Protein AF-A0A850MPK6-F1 (afdb_monomer_lite)

Radius of gyration: 18.09 Å; chains: 1; bounding box: 50×45×47 Å

Foldseek 3Di:
DVVVVVVVVLLCCLQFDWAFAWKWWWAPDPDPQKIWIWIWGQDPVRDIDTDIDIWHEFKKKWKKKKWAFPSVCSSVVDHIDMDTFKIWHDYPDPVCVVVDDIDIGTPDPDNVPPVLVCCQVCVVPDPRTPDIDMAMDMDGHDHGDMWIWIQGNVGIDID

Structure (mmCIF, N/CA/C/O backbone):
data_AF-A0A850MPK6-F1
#
_entry.id   AF-A0A850MPK6-F1
#
loop_
_atom_site.group_PDB
_atom_site.id
_atom_site.type_symbol
_atom_site.label_atom_id
_atom_site.label_alt_id
_atom_site.label_comp_id
_atom_site.label_asym_id
_atom_site.label_entity_id
_atom_site.label_seq_id
_atom_site.pdbx_PDB_ins_code
_atom_site.Cartn_x
_atom_site.Cartn_y
_atom_site.Cartn_z
_atom_site.occupancy
_atom_site.B_iso_or_equiv
_atom_site.auth_seq_id
_atom_site.auth_comp_id
_atom_site.auth_asym_id
_atom_site.auth_atom_id
_atom_site.pdbx_PDB_model_num
ATOM 1 N N . MET A 1 1 ? 26.652 -30.862 -10.730 1.00 57.34 1 MET A N 1
ATOM 2 C CA . MET A 1 1 ? 25.968 -30.544 -9.455 1.00 57.34 1 MET A CA 1
ATOM 3 C C . MET A 1 1 ? 25.975 -29.044 -9.136 1.00 57.34 1 MET A C 1
ATOM 5 O O . MET A 1 1 ? 24.919 -28.437 -9.210 1.00 57.34 1 MET A O 1
ATOM 9 N N . ALA A 1 2 ? 27.128 -28.422 -8.839 1.00 59.69 2 ALA A N 1
ATOM 10 C CA . ALA A 1 2 ? 27.196 -27.057 -8.282 1.00 59.69 2 ALA A CA 1
ATOM 11 C C . ALA A 1 2 ? 26.503 -25.950 -9.111 1.00 59.69 2 ALA A C 1
ATOM 13 O O . ALA A 1 2 ? 25.831 -25.098 -8.535 1.00 59.69 2 ALA A O 1
ATOM 14 N N . LEU A 1 3 ? 26.593 -25.993 -10.449 1.00 61.38 3 LEU A N 1
ATOM 15 C CA . LEU A 1 3 ? 25.923 -25.024 -11.336 1.00 61.38 3 LEU A CA 1
ATOM 16 C C . LEU A 1 3 ? 24.394 -24.995 -11.164 1.00 61.38 3 LEU A C 1
ATOM 18 O O . LEU A 1 3 ? 23.801 -23.920 -11.189 1.00 61.38 3 LEU A O 1
ATOM 22 N N . PHE A 1 4 ? 23.762 -26.150 -10.924 1.00 61.66 4 PHE A N 1
ATOM 23 C CA . PHE A 1 4 ? 22.327 -26.203 -10.634 1.00 61.66 4 PHE A CA 1
ATOM 24 C C . PHE A 1 4 ? 22.012 -25.554 -9.284 1.00 61.66 4 PHE A C 1
ATOM 26 O O . PHE A 1 4 ? 21.080 -24.765 -9.210 1.00 61.66 4 PHE A O 1
ATOM 33 N N . MET A 1 5 ? 22.811 -25.814 -8.243 1.00 66.25 5 MET A N 1
ATOM 34 C CA . MET A 1 5 ? 22.599 -25.228 -6.911 1.00 66.25 5 MET A CA 1
ATOM 35 C C . MET A 1 5 ? 22.637 -23.689 -6.949 1.00 66.25 5 MET A C 1
ATOM 37 O O . MET A 1 5 ? 21.756 -23.034 -6.398 1.00 66.25 5 MET A O 1
ATOM 41 N N . GLY A 1 6 ? 23.615 -23.110 -7.658 1.00 69.56 6 GLY A N 1
ATOM 42 C CA . GLY A 1 6 ? 23.720 -21.657 -7.834 1.00 69.56 6 GLY A CA 1
ATOM 43 C C . GLY A 1 6 ? 22.557 -21.058 -8.635 1.00 69.56 6 GLY A C 1
ATOM 44 O O . GLY A 1 6 ? 22.045 -19.998 -8.277 1.00 69.56 6 GLY A O 1
ATOM 45 N N . PHE A 1 7 ? 22.090 -21.756 -9.677 1.00 71.31 7 PHE A N 1
ATOM 46 C CA . PHE A 1 7 ? 20.902 -21.351 -10.434 1.00 71.31 7 PHE A CA 1
ATOM 47 C C . PHE A 1 7 ? 19.627 -21.407 -9.579 1.00 71.31 7 PHE A C 1
ATOM 49 O O . PHE A 1 7 ? 18.866 -20.443 -9.569 1.00 71.31 7 PHE A O 1
ATOM 56 N N . PHE A 1 8 ? 19.425 -22.483 -8.809 1.00 72.00 8 PHE A N 1
ATOM 57 C CA . PHE A 1 8 ? 18.291 -22.626 -7.890 1.00 72.00 8 PHE A CA 1
ATOM 58 C C . PHE A 1 8 ? 18.266 -21.523 -6.829 1.00 72.00 8 PHE A C 1
ATOM 60 O O . PHE A 1 8 ? 17.217 -20.924 -6.613 1.00 72.00 8 PHE A O 1
ATOM 67 N N . PHE A 1 9 ? 19.406 -21.205 -6.209 1.00 71.75 9 PHE A N 1
ATOM 68 C CA . PHE A 1 9 ? 19.478 -20.142 -5.203 1.00 71.75 9 PHE A CA 1
ATOM 69 C C . PHE A 1 9 ? 19.169 -18.760 -5.800 1.00 71.75 9 PHE A C 1
ATOM 71 O O . PHE A 1 9 ? 18.391 -17.997 -5.230 1.00 71.75 9 PHE A O 1
ATOM 78 N N . ARG A 1 10 ? 19.703 -18.460 -6.995 1.00 67.12 10 ARG A N 1
ATOM 79 C CA . ARG A 1 10 ? 19.427 -17.202 -7.706 1.00 67.12 10 ARG A CA 1
ATOM 80 C C . ARG A 1 10 ? 17.972 -17.100 -8.177 1.00 67.12 10 ARG A C 1
ATOM 82 O O . ARG A 1 10 ? 17.393 -16.022 -8.100 1.00 67.12 10 ARG A O 1
ATOM 89 N N . ALA A 1 11 ? 17.370 -18.202 -8.627 1.00 66.19 11 ALA A N 1
ATOM 90 C CA . ALA A 1 11 ? 15.950 -18.258 -8.970 1.00 66.19 11 ALA A CA 1
ATOM 91 C C . ALA A 1 11 ? 15.064 -18.056 -7.732 1.00 66.19 11 ALA A C 1
ATOM 93 O O . ALA A 1 11 ? 14.140 -17.250 -7.772 1.00 66.19 11 ALA A O 1
ATOM 94 N N . TYR A 1 12 ? 15.378 -18.728 -6.620 1.00 70.06 12 TYR A N 1
ATOM 95 C CA . TYR A 1 12 ? 14.664 -18.566 -5.354 1.00 70.06 12 TYR A CA 1
ATOM 96 C C . TYR A 1 12 ? 14.690 -17.105 -4.883 1.00 70.06 12 TYR A C 1
ATOM 98 O O . TYR A 1 12 ? 13.636 -16.519 -4.657 1.00 70.06 12 TYR A O 1
ATOM 106 N N . GLN A 1 13 ? 15.867 -16.469 -4.852 1.00 67.56 13 GLN A N 1
ATOM 107 C CA . GLN A 1 13 ? 15.970 -15.043 -4.524 1.00 67.56 13 GLN A CA 1
ATOM 108 C C . GLN A 1 13 ? 15.170 -14.152 -5.487 1.00 67.56 13 GLN A C 1
ATOM 110 O O . GLN A 1 13 ? 14.468 -13.258 -5.028 1.00 67.56 13 GLN A O 1
ATOM 115 N N . ALA A 1 14 ? 15.217 -14.403 -6.799 1.00 66.88 14 ALA A N 1
ATOM 116 C CA . ALA A 1 14 ? 14.500 -13.594 -7.790 1.00 66.88 14 ALA A CA 1
ATOM 117 C C . ALA A 1 14 ? 12.963 -13.662 -7.664 1.00 66.88 14 ALA A C 1
ATOM 119 O O . ALA A 1 14 ? 12.283 -12.721 -8.072 1.00 66.88 14 ALA A O 1
ATOM 120 N N . PHE A 1 15 ? 12.408 -14.748 -7.110 1.00 67.25 15 PHE A N 1
ATOM 121 C CA . PHE A 1 15 ? 10.961 -14.909 -6.906 1.00 67.25 15 PHE A CA 1
ATOM 122 C C . PHE A 1 15 ? 10.481 -14.579 -5.486 1.00 67.25 15 PHE A C 1
ATOM 124 O O . PHE A 1 15 ? 9.334 -14.158 -5.330 1.00 67.25 15 PHE A O 1
ATOM 131 N N . THR A 1 16 ? 11.347 -14.728 -4.480 1.00 73.00 16 THR A N 1
ATOM 132 C CA . THR A 1 16 ? 11.062 -14.473 -3.054 1.00 73.00 16 THR A CA 1
ATOM 133 C C . THR A 1 16 ? 11.587 -13.108 -2.579 1.00 73.00 16 THR A C 1
ATOM 135 O O . THR A 1 16 ? 11.634 -12.843 -1.383 1.00 73.00 16 THR A O 1
ATOM 138 N N . TYR A 1 17 ? 11.997 -12.223 -3.495 1.00 78.75 17 TYR A N 1
ATOM 139 C CA . TYR A 1 17 ? 12.403 -10.864 -3.143 1.00 78.75 17 TYR A CA 1
ATOM 140 C C . TYR A 1 17 ? 11.204 -10.051 -2.623 1.00 78.75 17 TYR A C 1
ATOM 142 O O . TYR A 1 17 ? 10.215 -9.862 -3.335 1.00 78.75 17 TYR A O 1
ATOM 150 N N . GLU A 1 18 ? 11.321 -9.583 -1.381 1.00 86.50 18 GLU A N 1
ATOM 151 C CA . GLU A 1 18 ? 10.404 -8.661 -0.709 1.00 86.50 18 GLU A CA 1
ATOM 152 C C . GLU A 1 18 ? 11.172 -7.356 -0.444 1.00 86.50 18 GLU A C 1
ATOM 154 O O . GLU A 1 18 ? 12.111 -7.332 0.351 1.00 86.50 18 GLU A O 1
ATOM 159 N N . GLU A 1 19 ? 10.805 -6.276 -1.137 1.00 87.44 19 GLU A N 1
ATOM 160 C CA . GLU A 1 19 ? 11.404 -4.948 -0.956 1.00 87.44 19 GLU A CA 1
ATOM 161 C C . GLU A 1 19 ? 10.596 -4.176 0.101 1.00 87.44 19 GLU A C 1
ATOM 163 O O . GLU A 1 19 ? 9.376 -4.075 -0.045 1.00 87.44 19 GLU A O 1
ATOM 168 N N . PRO A 1 20 ? 11.213 -3.649 1.175 1.00 90.12 20 PRO A N 1
ATOM 169 C CA . PRO A 1 20 ? 10.500 -2.865 2.180 1.00 90.12 20 PRO A CA 1
ATOM 170 C C . PRO A 1 20 ? 10.046 -1.529 1.574 1.00 90.12 20 PRO A C 1
ATOM 172 O O . PRO A 1 20 ? 10.864 -0.786 1.037 1.00 90.12 20 PRO A O 1
ATOM 175 N N . VAL A 1 21 ? 8.750 -1.207 1.669 1.00 92.81 21 VAL A N 1
ATOM 176 C CA . VAL A 1 21 ? 8.169 0.014 1.066 1.00 92.81 21 VAL A CA 1
ATOM 177 C C . VAL A 1 21 ? 7.687 1.031 2.096 1.00 92.81 21 VAL A C 1
ATOM 179 O O . VAL A 1 21 ? 7.797 2.237 1.872 1.00 92.81 21 VAL A O 1
ATOM 182 N N . ALA A 1 22 ? 7.172 0.561 3.234 1.00 94.75 22 ALA A N 1
ATOM 183 C CA . ALA A 1 22 ? 6.715 1.425 4.313 1.00 94.75 22 ALA A CA 1
ATOM 184 C C . ALA A 1 22 ? 6.610 0.688 5.656 1.00 94.75 22 ALA A C 1
ATOM 186 O O . ALA A 1 22 ? 6.529 -0.538 5.709 1.00 94.75 22 ALA A O 1
ATOM 187 N N . GLU A 1 23 ? 6.530 1.456 6.736 1.00 95.25 23 GLU A N 1
ATOM 188 C CA . GLU A 1 23 ? 6.182 1.002 8.080 1.00 95.25 23 GLU A CA 1
ATOM 189 C C . GLU A 1 23 ? 4.862 1.646 8.515 1.00 95.25 23 GLU A C 1
ATOM 191 O O . GLU A 1 23 ? 4.639 2.839 8.289 1.00 95.25 23 GLU A O 1
ATOM 196 N N . ILE A 1 24 ? 4.003 0.874 9.178 1.00 95.38 24 ILE A N 1
ATOM 197 C CA . ILE A 1 24 ? 2.807 1.364 9.872 1.00 95.38 24 ILE A CA 1
ATOM 198 C C . ILE A 1 24 ? 3.024 1.167 11.371 1.00 95.38 24 ILE A C 1
ATOM 200 O O . ILE A 1 24 ? 3.228 0.044 11.832 1.00 95.38 24 ILE A O 1
ATOM 204 N N . ILE A 1 25 ? 2.916 2.245 12.143 1.00 95.00 25 ILE A N 1
ATOM 205 C CA . ILE A 1 25 ? 2.898 2.203 13.608 1.00 95.00 25 ILE A CA 1
ATOM 206 C C . ILE A 1 25 ? 1.521 2.678 14.070 1.00 95.00 25 ILE A C 1
ATOM 208 O O . ILE A 1 25 ? 1.124 3.808 13.776 1.00 95.00 25 ILE A O 1
ATOM 212 N N . THR A 1 26 ? 0.787 1.822 14.784 1.00 94.50 26 THR A N 1
ATOM 213 C CA . THR A 1 26 ? -0.573 2.111 15.255 1.00 94.50 26 THR A CA 1
ATOM 214 C C . THR A 1 26 ? -0.595 2.446 16.742 1.00 94.50 26 THR A C 1
ATOM 216 O O . THR A 1 26 ? -0.066 1.716 17.583 1.00 94.50 26 THR A O 1
ATOM 219 N N . GLN A 1 27 ? -1.247 3.553 17.077 1.00 91.50 27 GLN A N 1
ATOM 220 C CA . GLN A 1 27 ? -1.473 4.042 18.434 1.00 91.50 27 GLN A CA 1
ATOM 221 C C . GLN A 1 27 ? -2.978 4.287 18.616 1.00 91.50 27 GLN A C 1
ATOM 223 O O . GLN A 1 27 ? -3.680 4.609 17.656 1.00 91.50 27 GLN A O 1
ATOM 228 N N . ASP A 1 28 ? -3.507 4.106 19.822 1.00 86.69 28 ASP A N 1
ATOM 229 C CA . ASP A 1 28 ? -4.920 4.409 20.082 1.00 86.69 28 ASP A CA 1
ATOM 230 C C . ASP A 1 28 ? -5.101 5.931 20.175 1.00 86.69 28 ASP A C 1
ATOM 232 O O . ASP A 1 28 ? -4.238 6.620 20.718 1.00 86.69 28 ASP A O 1
ATOM 236 N N . SER A 1 29 ? -6.210 6.448 19.645 1.00 86.81 29 SER A N 1
ATOM 237 C CA . SER A 1 29 ? -6.591 7.858 19.791 1.00 86.81 29 SER A CA 1
ATOM 238 C C . SER A 1 29 ? -7.450 8.069 21.042 1.00 86.81 29 SER A C 1
ATOM 240 O O . SER A 1 29 ? -8.003 7.121 21.600 1.00 86.81 29 SER A O 1
ATOM 242 N N . GLU A 1 30 ? -7.597 9.324 21.467 1.00 82.06 30 GLU A N 1
ATOM 243 C CA . GLU A 1 30 ? -8.599 9.719 22.469 1.00 82.06 30 GLU A CA 1
ATOM 244 C C . GLU A 1 30 ? -10.026 9.684 21.884 1.00 82.06 30 GLU A C 1
ATOM 246 O O . GLU A 1 30 ? -11.004 9.543 22.620 1.00 82.06 30 GLU A O 1
ATOM 251 N N . GLU A 1 31 ? -10.157 9.769 20.554 1.00 83.88 31 GLU A N 1
ATOM 252 C CA . GLU A 1 31 ? -11.441 9.668 19.856 1.00 83.88 31 GLU A CA 1
ATOM 253 C C . GLU A 1 31 ? -11.959 8.211 19.788 1.00 83.88 31 GLU A C 1
ATOM 255 O O . GLU A 1 31 ? -11.210 7.298 19.425 1.00 83.88 31 GLU A O 1
ATOM 260 N N . PRO A 1 32 ? -13.259 7.959 20.052 1.00 79.50 32 PRO A N 1
ATOM 261 C CA . PRO A 1 32 ? -13.854 6.631 19.901 1.00 79.50 32 PRO A CA 1
ATOM 262 C C . PRO A 1 32 ? -13.698 6.058 18.484 1.00 79.50 32 PRO A C 1
ATOM 264 O O . PRO A 1 32 ? -13.816 6.777 17.491 1.00 79.50 32 PRO A O 1
ATOM 267 N N . ASN A 1 33 ? -13.489 4.739 18.384 1.00 80.81 33 ASN A N 1
ATOM 268 C CA . ASN A 1 33 ? -13.345 3.988 17.122 1.00 80.81 33 ASN A CA 1
ATOM 269 C C . ASN A 1 33 ? -12.277 4.546 16.158 1.00 80.81 33 ASN A C 1
ATOM 271 O O . ASN A 1 33 ? -12.390 4.392 14.937 1.00 80.81 33 ASN A O 1
ATOM 275 N N . THR A 1 34 ? -11.252 5.196 16.713 1.00 89.19 34 THR A N 1
ATOM 276 C CA . THR A 1 34 ? -10.238 5.937 15.965 1.00 89.19 34 THR A CA 1
ATOM 277 C C . THR A 1 34 ? -8.832 5.518 16.393 1.00 89.19 34 THR A C 1
ATOM 279 O O . THR A 1 34 ? -8.530 5.374 17.577 1.00 89.19 34 THR A O 1
ATOM 282 N N . CYS A 1 35 ? -7.948 5.335 15.416 1.00 90.94 35 CYS A N 1
ATOM 283 C CA . CYS A 1 35 ? -6.558 4.942 15.602 1.00 90.94 35 CYS A CA 1
ATOM 284 C C . CYS A 1 35 ? -5.633 5.987 14.969 1.00 90.94 35 CYS A C 1
ATOM 286 O O . CYS A 1 35 ? -5.823 6.380 13.817 1.00 90.94 35 CYS A O 1
ATOM 288 N N . LEU A 1 36 ? -4.621 6.431 15.713 1.00 93.94 36 LEU A N 1
ATOM 289 C CA . LEU A 1 36 ? -3.547 7.250 15.169 1.00 93.94 36 LEU A CA 1
ATOM 290 C C . LEU A 1 36 ? -2.538 6.332 14.473 1.00 93.94 36 LEU A C 1
ATOM 292 O O . LEU A 1 36 ? -1.904 5.482 15.100 1.00 93.94 36 LEU A O 1
ATOM 296 N N . VAL A 1 37 ? -2.382 6.514 13.168 1.00 95.38 37 VAL A N 1
ATOM 297 C CA . VAL A 1 37 ? -1.467 5.745 12.330 1.00 95.38 37 VAL A CA 1
ATOM 298 C C . VAL A 1 37 ? -0.317 6.635 11.890 1.00 95.38 37 VAL A C 1
ATOM 300 O O . VAL A 1 37 ? -0.512 7.611 11.168 1.00 95.38 37 VAL A O 1
ATOM 303 N N . THR A 1 38 ? 0.896 6.282 12.304 1.00 95.75 38 THR A N 1
ATOM 304 C CA . THR A 1 38 ? 2.122 6.863 11.748 1.00 95.75 38 THR A CA 1
ATOM 305 C C . THR A 1 38 ? 2.570 5.987 10.584 1.00 95.75 38 THR A C 1
ATOM 307 O O . THR A 1 38 ? 2.850 4.805 10.779 1.00 95.75 38 THR A O 1
ATOM 310 N N . LEU A 1 39 ? 2.611 6.559 9.382 1.00 96.25 39 LEU A N 1
ATOM 311 C CA . LEU A 1 39 ? 3.100 5.911 8.169 1.00 96.25 39 LEU A CA 1
ATOM 312 C C . LEU A 1 39 ? 4.490 6.465 7.843 1.00 96.25 39 LEU A C 1
ATOM 314 O O . LEU A 1 39 ? 4.623 7.655 7.548 1.00 96.25 39 LEU A O 1
ATOM 318 N N . VAL A 1 40 ? 5.499 5.596 7.843 1.00 95.44 40 VAL A N 1
ATOM 319 C CA . VAL A 1 40 ? 6.859 5.911 7.383 1.00 95.44 40 VAL A CA 1
ATOM 320 C C . VAL A 1 40 ? 7.044 5.294 6.003 1.00 95.44 40 VAL A C 1
ATOM 322 O O . VAL A 1 40 ? 7.011 4.080 5.869 1.00 95.44 40 VAL A O 1
ATOM 325 N N . GLN A 1 41 ? 7.217 6.108 4.966 1.00 92.62 41 GLN A N 1
ATOM 326 C CA . GLN A 1 41 ? 7.470 5.642 3.598 1.00 92.62 41 GLN A CA 1
ATOM 327 C C . GLN A 1 41 ? 8.964 5.715 3.288 1.00 92.62 41 GLN A C 1
ATOM 329 O O . GLN A 1 41 ? 9.581 6.764 3.503 1.00 92.62 41 GLN A O 1
ATOM 334 N N . TYR A 1 42 ? 9.526 4.638 2.739 1.00 90.19 42 TYR A N 1
ATOM 335 C CA . TYR A 1 42 ? 10.892 4.640 2.220 1.00 90.19 42 TYR A CA 1
ATOM 336 C C . TYR A 1 42 ? 10.898 5.190 0.788 1.00 90.19 42 TYR A C 1
ATOM 338 O O . TYR A 1 42 ? 10.114 4.762 -0.058 1.00 90.19 42 TYR A O 1
ATOM 346 N N . LEU A 1 43 ? 11.770 6.160 0.511 1.00 82.62 43 LEU A N 1
ATOM 347 C CA . LEU A 1 43 ? 11.917 6.781 -0.806 1.00 82.62 43 LEU A CA 1
ATOM 348 C C . LEU A 1 43 ? 13.239 6.342 -1.468 1.00 82.62 43 LEU A C 1
ATOM 350 O O . LEU A 1 43 ? 14.194 6.022 -0.757 1.00 82.62 43 LEU A O 1
ATOM 354 N N . PRO A 1 44 ? 13.340 6.369 -2.815 1.00 74.44 44 PRO A N 1
ATOM 355 C CA . PRO A 1 44 ? 14.508 5.851 -3.539 1.00 74.44 44 PRO A CA 1
ATOM 356 C C . PRO A 1 44 ? 15.863 6.453 -3.136 1.00 74.44 44 PRO A C 1
ATOM 358 O O . PRO A 1 44 ? 16.866 5.747 -3.152 1.00 74.44 44 PRO A O 1
ATOM 361 N N . ASP A 1 45 ? 15.898 7.724 -2.728 1.00 74.88 45 ASP A N 1
ATOM 362 C CA . ASP A 1 45 ? 17.131 8.445 -2.365 1.00 74.88 45 ASP A CA 1
ATOM 363 C C . ASP A 1 45 ? 17.564 8.207 -0.900 1.00 74.88 45 ASP A C 1
ATOM 365 O O . ASP A 1 45 ? 18.153 9.082 -0.266 1.00 74.88 45 ASP A O 1
ATOM 369 N N . ALA A 1 46 ? 17.193 7.058 -0.318 1.00 73.75 46 ALA A N 1
ATOM 370 C CA . ALA A 1 46 ? 17.294 6.730 1.114 1.00 73.75 46 ALA A CA 1
ATOM 371 C C . ALA A 1 46 ? 16.583 7.718 2.070 1.00 73.75 46 ALA A C 1
ATOM 373 O O . ALA A 1 46 ? 16.688 7.602 3.292 1.00 73.75 46 ALA A O 1
ATOM 374 N N . ALA A 1 47 ? 15.826 8.675 1.528 1.00 79.81 47 ALA A N 1
ATOM 375 C CA . ALA A 1 47 ? 14.978 9.568 2.297 1.00 79.81 47 ALA A CA 1
ATOM 376 C C . ALA A 1 47 ? 13.775 8.809 2.880 1.00 79.81 47 ALA A C 1
ATOM 378 O O . ALA A 1 47 ? 13.260 7.861 2.285 1.00 79.81 47 ALA A O 1
ATOM 379 N N . GLN A 1 48 ? 13.293 9.263 4.033 1.00 87.12 48 GLN A N 1
ATOM 380 C CA . GLN A 1 48 ? 12.089 8.737 4.670 1.00 87.12 48 GLN A CA 1
ATOM 381 C C . GLN A 1 48 ? 11.064 9.859 4.822 1.00 87.12 48 GLN A C 1
ATOM 383 O O . GLN A 1 48 ? 11.408 10.970 5.225 1.00 87.12 48 GLN A O 1
ATOM 388 N N . SER A 1 49 ? 9.801 9.573 4.510 1.00 89.44 49 SER A N 1
ATOM 389 C CA . SER A 1 49 ? 8.683 10.482 4.770 1.00 89.44 49 SER A CA 1
ATOM 390 C C . SER A 1 49 ? 7.796 9.873 5.847 1.00 89.44 49 SER A C 1
ATOM 392 O O . SER A 1 49 ? 7.128 8.873 5.597 1.00 89.44 49 SER A O 1
ATOM 394 N N . SER A 1 50 ? 7.812 10.467 7.041 1.00 93.56 50 SER A N 1
ATOM 395 C CA . SER A 1 50 ? 6.954 10.077 8.162 1.00 93.56 50 SER A CA 1
ATOM 396 C C . SER A 1 50 ? 5.797 11.062 8.293 1.00 93.56 50 SER A C 1
ATOM 398 O O . SER A 1 50 ? 6.027 12.252 8.503 1.00 93.56 50 SER A O 1
ATOM 400 N N . ASN A 1 51 ? 4.569 10.565 8.155 1.00 94.50 51 ASN A N 1
ATOM 401 C CA . ASN A 1 51 ? 3.337 11.341 8.282 1.00 94.50 51 ASN A CA 1
ATOM 402 C C . ASN A 1 51 ? 2.381 10.640 9.256 1.00 94.50 51 ASN A C 1
ATOM 404 O O . ASN A 1 51 ? 2.300 9.410 9.279 1.00 94.50 51 ASN A O 1
ATOM 408 N N . GLN A 1 52 ? 1.631 11.418 10.038 1.00 94.50 52 GLN A N 1
ATOM 409 C CA . GLN A 1 52 ? 0.630 10.900 10.972 1.00 94.50 52 GLN A CA 1
ATOM 410 C C . GLN A 1 52 ? -0.788 11.145 10.454 1.00 94.50 52 GLN A C 1
ATOM 412 O O . GLN A 1 52 ? -1.094 12.216 9.931 1.00 94.50 52 GLN A O 1
ATOM 417 N N . PHE A 1 53 ? -1.646 10.143 10.616 1.00 94.25 53 PHE A N 1
ATOM 418 C CA . PHE A 1 53 ? -2.992 10.086 10.059 1.00 94.25 53 PHE A CA 1
ATOM 419 C C . PHE A 1 53 ? -3.978 9.564 11.105 1.00 94.25 53 PHE A C 1
ATOM 421 O O . PHE A 1 53 ? -3.699 8.581 11.788 1.00 94.25 53 PHE A O 1
ATOM 428 N N . LEU A 1 54 ? -5.143 10.200 11.223 1.00 94.06 54 LEU A N 1
ATOM 429 C CA . LEU A 1 54 ? -6.170 9.836 12.197 1.00 94.06 54 LEU A CA 1
ATOM 430 C C . LEU A 1 54 ? -7.249 8.995 11.504 1.00 94.06 54 LEU A C 1
ATOM 432 O O . LEU A 1 54 ? -8.061 9.498 10.731 1.00 94.06 54 LEU A O 1
ATOM 436 N N . ILE A 1 55 ? -7.219 7.683 11.719 1.00 93.44 55 ILE A N 1
ATOM 437 C CA . ILE A 1 55 ? -7.998 6.715 10.945 1.00 93.44 55 ILE A CA 1
ATOM 438 C C . ILE A 1 55 ? -9.194 6.211 11.755 1.00 93.44 55 ILE A C 1
ATOM 440 O O . ILE A 1 55 ? -9.020 5.608 12.811 1.00 93.44 55 ILE A O 1
ATOM 444 N N . LYS A 1 56 ? -10.406 6.407 11.227 1.00 92.56 56 LYS A N 1
ATOM 445 C CA . LYS A 1 56 ? -11.653 5.850 11.767 1.00 92.56 56 LYS A CA 1
ATOM 446 C C . LYS A 1 56 ? -11.881 4.442 11.205 1.00 92.56 56 LYS A C 1
ATOM 448 O O . LYS A 1 56 ? -11.865 4.267 9.986 1.00 92.56 56 LYS A O 1
ATOM 453 N N . GLY A 1 57 ? -12.085 3.452 12.075 1.00 91.12 57 GLY A N 1
ATOM 454 C CA . GLY A 1 57 ? -12.350 2.057 11.690 1.00 91.12 57 GLY A CA 1
ATOM 455 C C . GLY A 1 57 ? -11.495 1.000 12.395 1.00 91.12 57 GLY A C 1
ATOM 456 O O . GLY A 1 57 ? -10.503 1.301 13.057 1.00 91.12 57 GLY A O 1
ATOM 457 N N . ASP A 1 58 ? -11.896 -0.262 12.231 1.00 91.44 58 ASP A N 1
ATOM 458 C CA . ASP A 1 58 ? -11.285 -1.429 12.892 1.00 91.44 58 ASP A CA 1
ATOM 459 C C . ASP A 1 58 ? -9.905 -1.789 12.315 1.00 91.44 58 ASP A C 1
ATOM 461 O O . ASP A 1 58 ? -9.066 -2.413 12.973 1.00 91.44 58 ASP A O 1
ATOM 465 N N . GLN A 1 59 ? -9.686 -1.444 11.046 1.00 93.88 59 GLN A N 1
ATOM 466 C CA . GLN A 1 59 ? -8.495 -1.784 10.280 1.00 93.88 59 GLN A CA 1
ATOM 467 C C . GLN A 1 59 ? -7.955 -0.556 9.551 1.00 93.88 59 GLN A C 1
ATOM 469 O O . GLN A 1 59 ? -8.712 0.258 9.019 1.00 93.88 59 GLN A O 1
ATOM 474 N N . TRP A 1 60 ? -6.632 -0.463 9.461 1.00 94.75 60 TRP A N 1
ATOM 475 C CA . TRP A 1 60 ? -5.982 0.391 8.475 1.00 94.75 60 TRP A CA 1
ATOM 476 C C . TRP A 1 60 ? -5.839 -0.382 7.162 1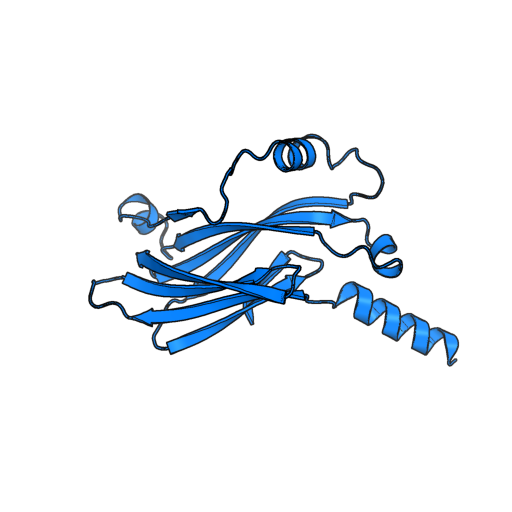.00 94.75 60 TRP A C 1
ATOM 478 O O . TRP A 1 60 ? -5.667 -1.603 7.162 1.00 94.75 60 TRP A O 1
ATOM 488 N N . MET A 1 61 ? -5.910 0.331 6.043 1.00 96.06 61 MET A N 1
ATOM 489 C CA . MET A 1 61 ? -5.762 -0.207 4.695 1.00 96.06 61 MET A CA 1
ATOM 490 C C . MET A 1 61 ? -4.859 0.722 3.886 1.00 96.06 61 MET A C 1
ATOM 492 O O . MET A 1 61 ? -5.210 1.873 3.633 1.00 96.06 61 MET A O 1
ATOM 496 N N . LEU A 1 62 ? -3.686 0.229 3.500 1.00 96.25 62 LEU A N 1
ATOM 497 C CA . LEU A 1 62 ? -2.763 0.910 2.604 1.00 96.25 62 LEU A CA 1
ATOM 498 C C . LEU A 1 62 ? -2.939 0.351 1.193 1.00 96.25 62 LEU A C 1
ATOM 500 O O . LEU A 1 62 ? -2.827 -0.855 0.974 1.00 96.25 62 LEU A O 1
ATOM 504 N N . GLU A 1 63 ? -3.201 1.232 0.237 1.00 95.56 63 GLU A N 1
ATOM 505 C CA . GLU A 1 63 ? -3.441 0.884 -1.159 1.00 95.56 63 GLU A CA 1
ATOM 506 C C . GLU A 1 63 ? -2.330 1.417 -2.067 1.00 95.56 63 GLU A C 1
ATOM 508 O O . GLU A 1 63 ? -1.683 2.428 -1.772 1.00 95.56 63 GLU A O 1
ATOM 513 N N . GLY A 1 64 ? -2.134 0.756 -3.205 1.00 94.31 64 GLY A N 1
ATOM 514 C CA . GLY A 1 64 ? -1.199 1.201 -4.225 1.00 94.31 64 GLY A CA 1
ATOM 515 C C . GLY A 1 64 ? -1.376 0.520 -5.579 1.00 94.31 64 GLY A C 1
ATOM 516 O O . GLY A 1 64 ? -2.023 -0.519 -5.708 1.00 94.31 64 GLY A O 1
ATOM 517 N N . ASP A 1 65 ? -0.758 1.116 -6.592 1.00 93.81 65 ASP A N 1
ATOM 518 C CA . ASP A 1 65 ? -0.662 0.567 -7.939 1.00 93.81 65 ASP A CA 1
ATOM 519 C C . ASP A 1 65 ? 0.580 -0.321 -8.067 1.00 93.81 65 ASP A C 1
ATOM 521 O O . ASP A 1 65 ? 1.649 0.006 -7.539 1.00 93.81 65 ASP A O 1
ATOM 525 N N . ILE A 1 66 ? 0.458 -1.421 -8.811 1.00 93.12 66 ILE A N 1
ATOM 526 C CA . ILE A 1 66 ? 1.548 -2.358 -9.083 1.00 93.12 66 ILE A CA 1
ATOM 527 C C . ILE A 1 66 ? 1.672 -2.613 -10.589 1.00 93.12 66 ILE A C 1
ATOM 529 O O . ILE A 1 66 ? 0.720 -3.003 -11.266 1.00 93.12 66 ILE A O 1
ATOM 533 N N . LEU A 1 67 ? 2.889 -2.433 -11.103 1.00 92.06 67 LEU A N 1
ATOM 534 C CA . LEU A 1 67 ? 3.339 -2.820 -12.437 1.00 92.06 67 LEU A CA 1
ATOM 535 C C . LEU A 1 67 ? 4.288 -4.016 -12.293 1.00 92.06 67 LEU A C 1
ATOM 537 O O . LEU A 1 67 ? 5.405 -3.893 -11.783 1.00 92.06 67 LEU A O 1
ATOM 541 N N . LYS A 1 68 ? 3.840 -5.178 -12.770 1.00 90.62 68 LYS A N 1
ATOM 542 C CA . LYS A 1 68 ? 4.606 -6.423 -12.762 1.00 90.62 68 LYS A CA 1
ATOM 543 C C . LYS A 1 68 ? 5.178 -6.706 -14.151 1.00 90.62 68 LYS A C 1
ATOM 545 O O . LYS A 1 68 ? 4.433 -6.852 -15.121 1.00 90.62 68 LYS A O 1
ATOM 550 N N . TRP A 1 69 ? 6.498 -6.834 -14.221 1.00 89.62 69 TRP A N 1
ATOM 551 C CA . TRP A 1 69 ? 7.217 -7.316 -15.401 1.00 89.62 69 TRP A CA 1
ATOM 552 C C . TRP A 1 69 ? 7.066 -8.833 -15.569 1.00 89.62 69 TRP A C 1
ATOM 554 O O . TRP A 1 69 ? 6.704 -9.543 -14.627 1.00 89.62 69 TRP A O 1
ATOM 564 N N . ASP A 1 70 ? 7.359 -9.344 -16.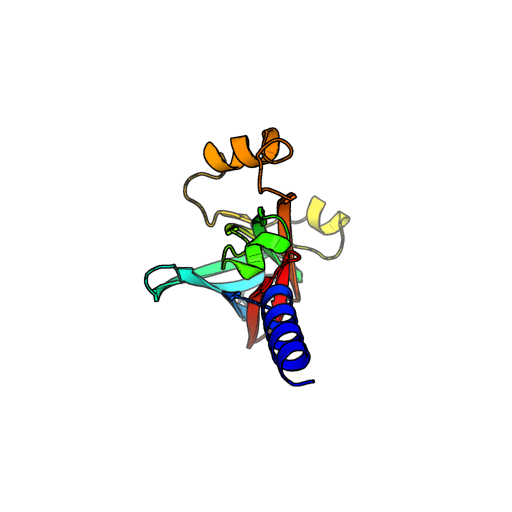761 1.00 86.94 70 ASP A N 1
ATOM 565 C CA . ASP A 1 70 ? 7.456 -10.784 -16.994 1.00 86.94 70 ASP A CA 1
ATOM 566 C C . ASP A 1 70 ? 8.464 -11.445 -16.047 1.00 86.94 70 ASP A C 1
ATOM 568 O O . ASP A 1 70 ? 9.574 -10.959 -15.836 1.00 86.94 70 ASP A O 1
ATOM 572 N N . ASN A 1 71 ? 8.102 -12.621 -15.533 1.00 81.81 71 ASN A N 1
ATOM 573 C CA . ASN A 1 71 ? 8.878 -13.366 -14.535 1.00 81.81 71 ASN A CA 1
ATOM 574 C C . ASN A 1 71 ? 10.355 -13.608 -14.919 1.00 81.81 71 ASN A C 1
ATOM 576 O O . ASN A 1 71 ? 11.197 -13.760 -14.036 1.00 81.81 71 ASN A O 1
ATOM 580 N N . TRP A 1 72 ? 10.683 -13.660 -16.216 1.00 81.44 72 TRP A N 1
ATOM 581 C CA . TRP A 1 72 ? 12.055 -13.858 -16.694 1.00 81.44 72 TRP A CA 1
ATOM 582 C C . TRP A 1 72 ? 12.938 -12.602 -16.554 1.00 81.44 72 TRP A C 1
ATOM 584 O O . TRP A 1 72 ? 14.160 -12.715 -16.488 1.00 81.44 72 TRP A O 1
ATOM 594 N N . LEU A 1 73 ? 12.338 -11.415 -16.442 1.00 84.38 73 LEU A N 1
ATOM 595 C CA . LEU A 1 73 ? 13.037 -10.134 -16.291 1.00 84.38 73 LEU A CA 1
ATOM 596 C C . LEU A 1 73 ? 13.533 -9.902 -14.858 1.00 84.38 73 LEU A C 1
ATOM 598 O O . LEU A 1 73 ? 14.521 -9.193 -14.667 1.00 84.38 73 LEU A O 1
ATOM 602 N N . ASN A 1 74 ? 12.946 -10.585 -13.867 1.00 79.44 74 ASN A N 1
ATOM 603 C CA . ASN A 1 74 ? 13.469 -10.617 -12.496 1.00 79.44 74 ASN A CA 1
ATOM 604 C C . ASN A 1 74 ? 14.933 -11.112 -12.467 1.00 79.44 74 ASN A C 1
ATOM 606 O O . ASN A 1 74 ? 15.746 -10.600 -11.702 1.00 79.44 74 ASN A O 1
ATOM 610 N N . PHE A 1 75 ? 15.315 -12.050 -13.348 1.00 74.62 75 PHE A N 1
ATOM 611 C CA . PHE A 1 75 ? 16.706 -12.523 -13.466 1.00 74.62 75 PHE A CA 1
ATOM 612 C C . PHE A 1 75 ? 17.678 -11.458 -14.005 1.00 74.62 75 PHE A C 1
ATO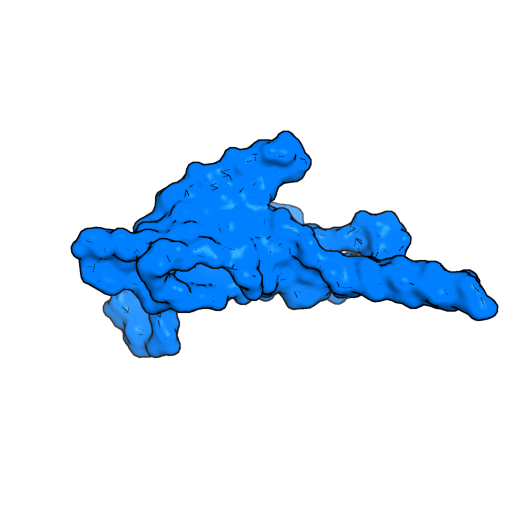M 614 O O . PHE A 1 75 ? 18.887 -11.561 -13.760 1.00 74.62 75 PHE A O 1
ATOM 621 N N . LEU A 1 76 ? 17.155 -10.450 -14.713 1.00 79.69 76 LEU A N 1
ATOM 622 C CA . LEU A 1 76 ? 17.877 -9.275 -15.208 1.00 79.69 76 LEU A CA 1
ATOM 623 C C . LEU A 1 76 ? 17.827 -8.084 -14.226 1.00 79.69 76 LEU A C 1
ATOM 625 O O . LEU A 1 76 ? 18.315 -7.009 -14.563 1.00 79.69 76 LEU A O 1
ATOM 629 N N . GLY A 1 77 ? 17.259 -8.258 -13.025 1.00 75.81 77 GLY A N 1
ATOM 630 C CA . GLY A 1 77 ? 17.158 -7.209 -11.999 1.00 75.81 77 GLY A CA 1
ATOM 631 C C . GLY A 1 77 ? 16.001 -6.220 -12.196 1.00 75.81 77 GLY A C 1
ATOM 632 O O . GLY A 1 77 ? 15.954 -5.185 -11.535 1.00 75.81 77 GLY A O 1
ATOM 633 N N . LEU A 1 78 ? 15.056 -6.508 -13.098 1.00 79.62 78 LEU A N 1
ATOM 634 C CA . LEU A 1 78 ? 13.847 -5.699 -13.274 1.00 79.62 78 LEU A CA 1
ATOM 635 C C . LEU A 1 78 ? 12.762 -6.154 -12.294 1.00 79.62 78 LEU A C 1
ATOM 637 O O . LEU A 1 78 ? 11.924 -6.993 -12.615 1.00 79.62 78 LEU A O 1
ATOM 641 N N . HIS A 1 79 ? 12.793 -5.583 -11.093 1.00 81.31 79 HIS A N 1
ATOM 642 C CA . HIS A 1 79 ? 11.822 -5.848 -10.033 1.00 81.31 79 HIS A CA 1
ATOM 643 C C . HIS A 1 79 ? 10.478 -5.135 -10.264 1.00 81.31 79 HIS A C 1
ATOM 645 O O . HIS A 1 79 ? 10.386 -4.157 -11.019 1.00 81.31 79 HIS A O 1
ATOM 651 N N . THR A 1 80 ? 9.428 -5.636 -9.603 1.00 85.62 80 THR A N 1
ATOM 652 C CA . THR A 1 80 ? 8.084 -5.037 -9.562 1.00 85.62 80 THR A CA 1
ATOM 653 C C . THR A 1 80 ? 8.166 -3.534 -9.288 1.00 85.62 80 THR A C 1
ATOM 655 O O . THR A 1 80 ? 8.789 -3.110 -8.319 1.00 85.62 80 THR A O 1
ATOM 658 N N . ARG A 1 81 ? 7.509 -2.710 -10.109 1.00 89.69 81 ARG A N 1
ATOM 659 C CA . ARG A 1 81 ? 7.363 -1.275 -9.825 1.00 89.69 81 ARG A CA 1
ATOM 660 C C . ARG A 1 81 ? 6.056 -1.050 -9.079 1.00 89.69 81 ARG A C 1
ATOM 662 O O . ARG A 1 81 ? 5.026 -1.592 -9.470 1.00 89.69 81 ARG A O 1
ATOM 669 N N . TYR A 1 82 ? 6.092 -0.230 -8.039 1.00 91.88 82 TYR A N 1
ATOM 670 C CA . TYR A 1 82 ? 4.931 0.070 -7.211 1.00 91.88 82 TYR A CA 1
ATOM 671 C C . TYR A 1 82 ? 4.749 1.575 -7.025 1.00 91.88 82 TYR A C 1
ATOM 673 O O . TYR A 1 82 ? 5.644 2.375 -7.309 1.00 91.88 82 TYR A O 1
ATOM 681 N N . ARG A 1 83 ? 3.573 1.949 -6.528 1.00 91.62 83 ARG A N 1
ATOM 682 C CA . ARG A 1 83 ? 3.259 3.293 -6.058 1.00 91.62 83 ARG A CA 1
ATOM 683 C C . ARG A 1 83 ? 2.193 3.206 -4.979 1.00 91.62 83 ARG A C 1
ATOM 685 O O . ARG A 1 83 ? 1.082 2.789 -5.276 1.00 91.62 83 ARG A O 1
ATOM 692 N N . LEU A 1 84 ? 2.500 3.630 -3.757 1.00 93.44 84 LEU A N 1
ATOM 693 C CA . LEU A 1 84 ? 1.477 3.820 -2.726 1.00 93.44 84 LEU A CA 1
ATOM 694 C C . LEU A 1 84 ? 0.564 4.979 -3.149 1.00 93.44 84 LEU A C 1
ATOM 696 O O . LEU A 1 84 ? 1.064 6.009 -3.601 1.00 93.44 84 LEU A O 1
ATOM 700 N N . THR A 1 85 ? -0.755 4.802 -3.067 1.00 94.12 85 THR A N 1
ATOM 701 C CA . THR A 1 85 ? -1.745 5.776 -3.562 1.00 94.12 85 THR A CA 1
ATOM 702 C C . THR A 1 85 ? -2.536 6.416 -2.436 1.00 94.12 85 THR A C 1
ATOM 704 O O . THR A 1 85 ? -2.644 7.641 -2.401 1.00 94.12 85 THR A O 1
ATOM 707 N N . ARG A 1 86 ? -3.064 5.623 -1.499 1.00 94.88 86 ARG A N 1
ATOM 708 C CA . ARG A 1 86 ? -3.904 6.116 -0.399 1.00 94.88 86 ARG A CA 1
ATOM 709 C C . ARG A 1 86 ? -3.834 5.231 0.841 1.00 94.88 86 ARG A C 1
ATOM 711 O O . ARG A 1 86 ? -3.627 4.025 0.747 1.00 94.88 86 ARG A O 1
ATOM 718 N N . LEU A 1 87 ? -4.050 5.851 1.994 1.00 95.81 87 LEU A N 1
ATOM 719 C CA . LEU A 1 87 ? -4.215 5.210 3.294 1.00 95.81 87 LEU A CA 1
ATOM 720 C C . LEU A 1 87 ? -5.652 5.454 3.772 1.00 95.81 87 LEU A C 1
ATOM 722 O O . LEU A 1 87 ? -6.116 6.594 3.796 1.00 95.81 87 LEU A O 1
ATOM 726 N N . ARG A 1 88 ? -6.371 4.391 4.128 1.00 95.25 88 ARG A N 1
ATOM 727 C CA . ARG A 1 88 ? -7.808 4.420 4.422 1.00 95.25 88 ARG A CA 1
ATOM 728 C C . ARG A 1 88 ? -8.146 3.662 5.704 1.00 95.25 88 ARG A C 1
ATOM 730 O O . ARG A 1 88 ? -7.497 2.675 6.047 1.00 95.25 88 ARG A O 1
ATOM 737 N N . GLY A 1 89 ? -9.187 4.123 6.389 1.00 94.12 89 GLY A N 1
ATOM 738 C CA . GLY A 1 89 ? -9.863 3.381 7.448 1.00 94.12 89 GLY A CA 1
ATOM 739 C C . GLY A 1 89 ? -10.896 2.421 6.885 1.00 94.12 89 GLY A C 1
ATOM 740 O O . GLY A 1 89 ? -11.722 2.805 6.054 1.00 94.12 89 GLY A O 1
ATOM 741 N N . ARG A 1 90 ? -10.828 1.167 7.326 1.00 93.25 90 ARG A N 1
ATOM 742 C CA . ARG A 1 90 ? -11.703 0.081 6.897 1.00 93.25 90 ARG A CA 1
ATOM 743 C C . ARG A 1 90 ? -12.456 -0.488 8.096 1.00 93.25 90 ARG A C 1
ATOM 745 O O . ARG A 1 90 ? -11.858 -0.794 9.127 1.00 93.25 90 ARG A O 1
ATOM 752 N N . TYR A 1 91 ? -13.758 -0.676 7.917 1.00 93.00 91 TYR A N 1
ATOM 753 C CA . TYR A 1 91 ? -14.607 -1.417 8.845 1.00 93.00 91 TYR A CA 1
ATOM 754 C C . TYR A 1 91 ? -14.704 -2.880 8.402 1.00 93.00 91 TYR A C 1
ATOM 756 O O . TYR A 1 91 ? -14.609 -3.192 7.213 1.00 93.00 91 TYR A O 1
ATOM 764 N N . ILE A 1 92 ? -14.883 -3.801 9.348 1.00 92.31 92 ILE A N 1
ATOM 765 C CA . ILE A 1 92 ? -15.018 -5.235 9.029 1.00 92.31 92 ILE A CA 1
ATOM 766 C C . ILE A 1 92 ? -16.370 -5.518 8.358 1.00 92.31 92 ILE A C 1
ATOM 768 O O . ILE A 1 92 ? -16.468 -6.387 7.491 1.00 92.31 92 ILE A O 1
ATOM 772 N N . GLN A 1 93 ? -17.411 -4.789 8.767 1.00 93.25 93 GLN A N 1
ATOM 773 C CA . GLN A 1 93 ? -18.777 -4.937 8.272 1.00 93.25 93 GLN A CA 1
ATOM 774 C C . GLN A 1 93 ? -19.076 -3.906 7.176 1.00 93.25 93 GLN A C 1
ATOM 776 O O . GLN A 1 93 ? -18.858 -2.708 7.361 1.00 93.25 93 GLN A O 1
ATOM 781 N N . ALA A 1 94 ? -19.637 -4.358 6.052 1.00 92.81 94 ALA A N 1
ATOM 782 C CA . ALA A 1 94 ? -19.979 -3.489 4.923 1.00 92.81 94 ALA A CA 1
ATOM 783 C C . ALA A 1 94 ? -21.080 -2.473 5.282 1.00 92.81 94 ALA A C 1
ATOM 785 O O . ALA A 1 94 ? -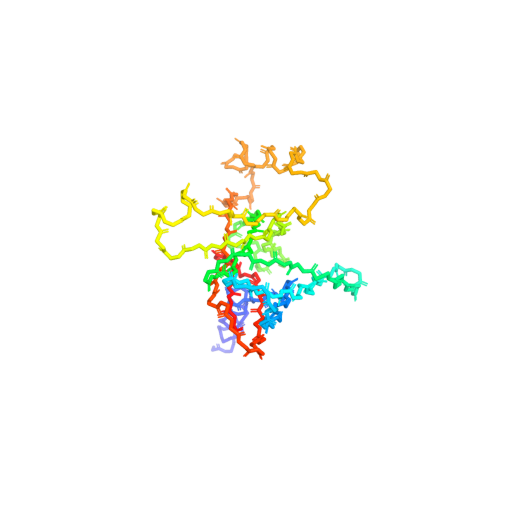21.029 -1.317 4.863 1.00 92.81 94 ALA A O 1
ATOM 786 N N . GLU A 1 95 ? -22.048 -2.877 6.105 1.00 93.88 95 GLU A N 1
ATOM 787 C CA . GLU A 1 95 ? -23.081 -2.010 6.674 1.00 93.88 95 GLU A CA 1
ATOM 788 C C . GLU A 1 95 ? -22.480 -0.882 7.517 1.00 93.88 95 GLU A C 1
ATOM 790 O O . GLU A 1 95 ? -22.989 0.237 7.495 1.00 93.88 95 GLU A O 1
ATOM 795 N N . GLU A 1 96 ? -21.391 -1.139 8.239 1.00 90.38 96 GLU A N 1
ATOM 796 C CA . GLU A 1 96 ? -20.700 -0.094 8.988 1.00 90.38 96 GLU A CA 1
ATOM 797 C C . GLU A 1 96 ? -19.911 0.827 8.062 1.00 90.38 96 GLU A C 1
ATOM 799 O O . GLU A 1 96 ? -20.042 2.039 8.181 1.00 90.38 96 GLU A O 1
ATOM 804 N N . GLU A 1 97 ? -19.181 0.285 7.085 1.00 90.31 97 GLU A N 1
ATOM 805 C CA . GLU A 1 97 ? -18.437 1.089 6.104 1.00 90.31 97 GLU A CA 1
ATOM 806 C C . GLU A 1 97 ? -19.349 1.991 5.249 1.00 90.31 97 GLU A C 1
ATOM 808 O O . GLU A 1 97 ? -18.927 3.045 4.779 1.00 90.31 97 GLU A O 1
ATOM 813 N N . LYS A 1 98 ? -20.617 1.599 5.072 1.00 93.12 98 LYS A N 1
ATOM 814 C CA . LYS A 1 98 ? -21.642 2.383 4.372 1.00 93.12 98 LYS A CA 1
ATOM 815 C C . LYS A 1 98 ? -22.265 3.493 5.227 1.00 93.12 98 LYS A C 1
ATOM 817 O O . LYS A 1 98 ? -22.679 4.509 4.673 1.00 93.12 98 LYS A O 1
ATOM 822 N N . ASN A 1 99 ? -22.408 3.275 6.536 1.00 93.44 99 ASN A N 1
ATOM 823 C CA . ASN A 1 99 ? -23.189 4.148 7.425 1.00 93.44 99 ASN A CA 1
ATOM 824 C C . ASN A 1 99 ? -22.331 4.988 8.390 1.00 93.44 99 ASN A C 1
ATOM 826 O O . ASN A 1 99 ? -22.819 5.989 8.913 1.00 93.44 99 ASN A O 1
ATOM 830 N N . LYS A 1 100 ? -21.080 4.589 8.653 1.00 91.19 100 LYS A N 1
ATOM 831 C CA . LYS A 1 100 ? -20.111 5.330 9.473 1.00 91.19 100 LYS A CA 1
ATOM 832 C C . LYS A 1 100 ? -19.224 6.216 8.596 1.00 91.19 100 LYS A C 1
ATOM 834 O O . LYS A 1 100 ? -19.086 6.017 7.393 1.00 91.19 100 LYS A O 1
ATOM 839 N N . GLU A 1 101 ? -18.602 7.206 9.220 1.00 89.69 101 GLU A N 1
ATOM 840 C CA . GLU A 1 101 ? -17.672 8.122 8.564 1.00 89.69 101 GLU A CA 1
ATOM 841 C C . GLU A 1 101 ? -16.324 7.427 8.289 1.00 89.69 101 GLU A C 1
ATOM 843 O O . GLU A 1 101 ? -15.631 7.025 9.221 1.00 89.69 101 GLU A O 1
ATOM 848 N N . THR A 1 102 ? -15.933 7.286 7.018 1.00 89.44 102 THR A N 1
ATOM 849 C CA . THR A 1 102 ? -14.669 6.625 6.639 1.00 89.44 102 THR A CA 1
ATOM 850 C C . THR A 1 102 ? -13.562 7.644 6.374 1.00 89.44 102 THR A C 1
ATOM 852 O O . THR A 1 102 ? -13.723 8.485 5.486 1.00 89.44 102 THR A O 1
ATOM 855 N N . THR A 1 103 ? -12.409 7.541 7.044 1.00 93.19 103 THR A N 1
ATOM 856 C CA . THR A 1 103 ? -11.257 8.403 6.721 1.00 93.19 103 THR A CA 1
ATOM 857 C C . THR A 1 103 ? -10.477 7.880 5.515 1.00 93.19 103 THR A C 1
ATOM 859 O O . THR A 1 103 ? -10.163 6.691 5.444 1.00 93.19 103 THR A O 1
ATOM 862 N N . ILE A 1 104 ? -10.113 8.770 4.586 1.00 94.75 104 ILE A N 1
ATOM 863 C CA . ILE A 1 104 ? -9.272 8.470 3.419 1.00 94.75 104 ILE A CA 1
ATOM 864 C C . ILE A 1 104 ? -8.233 9.584 3.268 1.00 94.75 104 ILE A C 1
ATOM 866 O O . ILE A 1 104 ? -8.591 10.758 3.212 1.00 94.75 104 ILE A O 1
ATOM 870 N N . TYR A 1 105 ? -6.960 9.212 3.163 1.00 94.81 105 TYR A N 1
ATOM 871 C CA . TYR A 1 105 ? -5.841 10.120 2.933 1.00 94.81 105 TYR A CA 1
ATOM 872 C C . TYR A 1 105 ? -5.111 9.735 1.650 1.00 94.81 105 TYR A C 1
ATOM 874 O O . TYR A 1 105 ? -4.663 8.597 1.505 1.00 94.81 105 TYR A O 1
ATOM 882 N N . SER A 1 106 ? -4.963 10.682 0.724 1.00 93.81 106 SER A N 1
ATOM 883 C CA . SER A 1 106 ? -4.132 10.479 -0.463 1.00 93.81 106 SER A CA 1
ATOM 884 C C . SER A 1 106 ? -2.653 10.599 -0.097 1.00 93.81 106 SER A C 1
ATOM 886 O O . SER A 1 106 ? -2.250 11.537 0.592 1.00 93.81 106 SER A O 1
ATOM 888 N N . LEU A 1 107 ? -1.840 9.654 -0.563 1.00 91.69 107 LEU A N 1
ATOM 889 C CA . LEU A 1 107 ? -0.383 9.643 -0.385 1.00 91.69 107 LEU A CA 1
ATOM 890 C C . LEU A 1 107 ? 0.351 10.241 -1.594 1.00 91.69 107 LEU A C 1
ATOM 892 O O . LEU A 1 107 ? 1.578 10.345 -1.598 1.00 91.69 107 LEU A O 1
ATOM 896 N N . VAL A 1 108 ? -0.391 10.643 -2.630 1.00 89.44 108 VAL A N 1
ATOM 897 C CA . VAL A 1 108 ? 0.145 11.125 -3.904 1.00 89.44 108 VAL A CA 1
ATOM 898 C C . VAL A 1 108 ? -0.380 12.513 -4.247 1.00 89.44 108 VAL A C 1
ATOM 900 O O . VAL A 1 108 ? -1.507 12.871 -3.936 1.00 89.44 108 VAL A O 1
ATOM 903 N N . LYS A 1 109 ? 0.434 13.302 -4.959 1.00 83.62 109 LYS A N 1
ATOM 904 C CA . LYS A 1 109 ? 0.035 14.644 -5.424 1.00 83.62 109 LYS A CA 1
ATOM 905 C C . LYS A 1 109 ? -1.018 14.626 -6.541 1.00 83.62 109 LYS A C 1
ATOM 907 O O . LYS A 1 109 ? -1.729 15.607 -6.709 1.00 83.62 109 LYS A O 1
ATOM 912 N N . ASP A 1 110 ? -1.078 13.547 -7.321 1.00 84.94 110 ASP A N 1
ATOM 913 C CA . ASP A 1 110 ? -1.997 13.383 -8.454 1.00 84.94 110 ASP A CA 1
ATOM 914 C C . ASP A 1 110 ? -2.422 11.915 -8.585 1.00 84.94 110 ASP A C 1
ATOM 916 O O . ASP A 1 110 ? -1.664 11.076 -9.078 1.00 84.94 110 ASP A O 1
ATOM 920 N N . GLU A 1 111 ? -3.631 11.579 -8.145 1.00 79.44 111 GLU A N 1
ATOM 921 C CA . GLU A 1 111 ? -4.184 10.226 -8.293 1.00 79.44 111 GLU A CA 1
ATOM 922 C C . GLU A 1 111 ? -4.393 9.842 -9.770 1.00 79.44 111 GLU A C 1
ATOM 924 O O . GLU A 1 111 ? -4.196 8.686 -10.137 1.00 79.44 111 GLU A O 1
ATOM 929 N N . ASN A 1 112 ? -4.667 10.811 -10.652 1.00 80.31 112 ASN A N 1
ATOM 930 C CA . ASN A 1 112 ? -4.949 10.604 -12.077 1.00 80.31 112 ASN A CA 1
ATOM 931 C C . ASN A 1 112 ? -3.692 10.561 -12.969 1.00 80.31 112 ASN A C 1
ATOM 933 O O . ASN A 1 112 ? -3.782 10.763 -14.186 1.00 80.31 112 ASN A O 1
ATOM 937 N N . HIS A 1 113 ? -2.535 10.244 -12.377 1.00 86.94 113 HIS A N 1
ATOM 938 C CA . HIS A 1 113 ? -1.221 10.275 -13.015 1.00 86.94 113 HIS A CA 1
ATOM 939 C C . HIS A 1 113 ? -1.221 9.644 -14.429 1.00 86.94 113 HIS A C 1
ATOM 941 O O . HIS A 1 113 ? -1.396 8.422 -14.556 1.00 86.94 113 HIS A O 1
ATOM 947 N N . PRO A 1 114 ? -0.954 10.417 -15.506 1.00 89.44 114 PRO A N 1
ATOM 948 C CA . PRO A 1 114 ? -1.158 9.966 -16.886 1.00 89.44 114 PRO A CA 1
ATOM 949 C C . PRO A 1 114 ? -0.444 8.661 -17.256 1.00 89.44 114 PRO A C 1
ATOM 951 O O . PRO A 1 114 ? -1.024 7.828 -17.953 1.00 89.44 114 PRO A O 1
ATOM 954 N N . LEU A 1 115 ? 0.781 8.441 -16.752 1.00 89.75 115 LEU A N 1
ATOM 955 C CA . LEU A 1 115 ? 1.517 7.190 -16.985 1.00 89.75 115 LEU A CA 1
ATOM 956 C C . LEU A 1 115 ? 0.801 5.967 -16.399 1.00 89.75 115 LEU A C 1
ATOM 958 O O . LEU A 1 115 ? 0.655 4.970 -17.097 1.00 89.75 115 LEU A O 1
ATOM 962 N N . TRP A 1 116 ? 0.305 6.033 -15.159 1.00 90.62 116 TRP A N 1
ATOM 963 C CA . TRP A 1 116 ? -0.396 4.905 -14.536 1.00 90.62 116 TRP A CA 1
ATOM 964 C C . TRP A 1 116 ? -1.724 4.635 -15.236 1.00 90.62 116 TRP A C 1
ATOM 966 O O . TRP A 1 116 ? -2.013 3.493 -15.582 1.00 90.62 116 TRP A O 1
ATOM 976 N N . ARG A 1 117 ? -2.475 5.685 -15.587 1.00 91.19 117 ARG A N 1
ATOM 977 C CA . ARG A 1 117 ? -3.691 5.558 -16.405 1.00 91.19 117 ARG A CA 1
ATOM 978 C C . ARG A 1 117 ? -3.420 4.904 -17.769 1.00 91.19 117 ARG A C 1
ATOM 980 O O . ARG A 1 117 ? -4.228 4.096 -18.231 1.00 91.19 117 ARG A O 1
ATOM 987 N N . TYR A 1 118 ? -2.294 5.221 -18.411 1.00 92.81 118 TYR A N 1
ATOM 988 C CA . TYR A 1 118 ? -1.860 4.553 -19.641 1.00 92.81 118 TYR A CA 1
ATOM 989 C C . TYR A 1 118 ? -1.487 3.084 -19.392 1.00 92.81 118 TYR A C 1
ATOM 991 O O . TYR A 1 118 ? -1.945 2.217 -20.134 1.00 92.81 118 TYR A O 1
ATOM 999 N N . LEU A 1 119 ? -0.729 2.788 -18.331 1.00 91.81 119 LEU A N 1
ATOM 1000 C CA . LEU A 1 119 ? -0.333 1.429 -17.946 1.00 91.81 119 LEU A CA 1
ATOM 1001 C C . LEU A 1 119 ? -1.545 0.535 -17.641 1.00 91.81 119 LEU A C 1
ATOM 1003 O O . LEU A 1 119 ? -1.620 -0.566 -18.174 1.00 91.81 119 LEU A O 1
ATOM 1007 N N . TYR A 1 120 ? -2.546 1.009 -16.896 1.00 91.50 120 TYR A N 1
ATOM 1008 C CA . TYR A 1 120 ? -3.791 0.256 -16.685 1.00 91.50 120 TYR A CA 1
ATOM 1009 C C . TYR A 1 120 ? -4.541 -0.023 -17.998 1.00 91.50 120 TYR A C 1
ATOM 1011 O O . TYR A 1 120 ? -5.073 -1.113 -18.200 1.00 91.50 120 TYR A O 1
ATOM 1019 N N . LYS A 1 121 ? -4.573 0.944 -18.924 1.00 92.06 121 LYS A N 1
ATOM 1020 C CA . LYS A 1 121 ? -5.321 0.817 -20.185 1.00 92.06 121 LYS A CA 1
ATOM 1021 C C . LYS A 1 121 ? -4.600 -0.020 -21.251 1.00 92.06 121 LYS A C 1
ATOM 1023 O O . LYS A 1 121 ? -5.256 -0.691 -22.047 1.00 92.06 121 LYS A O 1
ATOM 1028 N N . HIS A 1 122 ? -3.270 0.040 -21.300 1.00 92.50 122 HIS A N 1
ATOM 1029 C CA . HIS A 1 122 ? -2.457 -0.485 -22.404 1.00 92.50 122 HIS A CA 1
ATOM 1030 C C . HIS A 1 122 ? -1.330 -1.434 -21.973 1.00 92.50 122 HIS A C 1
ATOM 1032 O O . HIS A 1 122 ? -0.739 -2.072 -22.840 1.00 92.50 122 HIS A O 1
ATOM 1038 N N . GLY A 1 123 ? -1.060 -1.586 -20.673 1.00 88.19 123 GLY A N 1
ATOM 1039 C CA . GLY A 1 123 ? 0.032 -2.408 -20.136 1.00 88.19 123 GLY A CA 1
ATOM 1040 C C . GLY A 1 123 ? -0.007 -3.861 -20.605 1.00 88.19 123 GLY A C 1
ATOM 1041 O O . GLY A 1 123 ? 1.024 -4.389 -20.991 1.00 88.19 123 GLY A O 1
ATOM 1042 N N . HIS A 1 124 ? -1.201 -4.450 -20.729 1.00 86.12 124 HIS A N 1
ATOM 1043 C CA . HIS A 1 124 ? -1.414 -5.797 -21.287 1.00 86.12 124 HIS A CA 1
ATOM 1044 C C . HIS A 1 124 ? -0.980 -5.974 -22.761 1.00 86.12 124 HIS A C 1
ATOM 1046 O O . HIS A 1 124 ? -1.062 -7.078 -23.292 1.00 86.12 124 HIS A O 1
ATOM 1052 N N . ARG A 1 125 ? -0.593 -4.893 -23.455 1.00 89.31 125 ARG A N 1
ATOM 1053 C CA . ARG A 1 125 ? -0.061 -4.903 -24.832 1.00 89.31 125 ARG A CA 1
ATOM 1054 C C . ARG A 1 125 ? 1.394 -4.462 -24.911 1.00 89.31 125 ARG A C 1
ATOM 1056 O O . ARG A 1 125 ? 1.973 -4.511 -25.994 1.00 89.31 125 ARG A O 1
ATOM 1063 N N . LEU A 1 126 ? 1.960 -3.958 -23.815 1.00 89.75 126 LEU A N 1
ATOM 1064 C CA . LEU A 1 126 ? 3.363 -3.581 -23.788 1.00 89.75 126 LEU A CA 1
ATOM 1065 C C . LEU A 1 126 ? 4.199 -4.864 -23.739 1.00 89.75 126 LEU A C 1
ATOM 1067 O O . LEU A 1 126 ? 3.880 -5.759 -22.955 1.00 89.75 126 LEU A O 1
ATOM 1071 N N . PRO A 1 127 ? 5.272 -4.976 -24.540 1.00 86.06 127 PRO A N 1
ATOM 1072 C CA . PRO A 1 127 ? 6.217 -6.065 -24.353 1.00 86.06 127 PRO A CA 1
ATOM 1073 C C . PRO A 1 127 ? 6.802 -5.968 -22.940 1.00 86.06 127 PRO A C 1
ATOM 1075 O O . PRO A 1 127 ? 6.904 -4.870 -22.388 1.00 86.06 127 PRO A O 1
ATOM 1078 N N . LEU A 1 128 ? 7.234 -7.101 -22.384 1.00 87.69 128 LEU A N 1
ATOM 1079 C CA . LEU A 1 128 ? 7.893 -7.202 -21.074 1.00 87.69 128 LEU A CA 1
ATOM 1080 C C . LEU A 1 128 ? 6.974 -6.986 -19.853 1.00 87.69 128 LEU A C 1
ATOM 1082 O O . LEU A 1 128 ? 7.396 -7.254 -18.727 1.00 87.69 128 LEU A O 1
ATOM 1086 N N . VAL A 1 1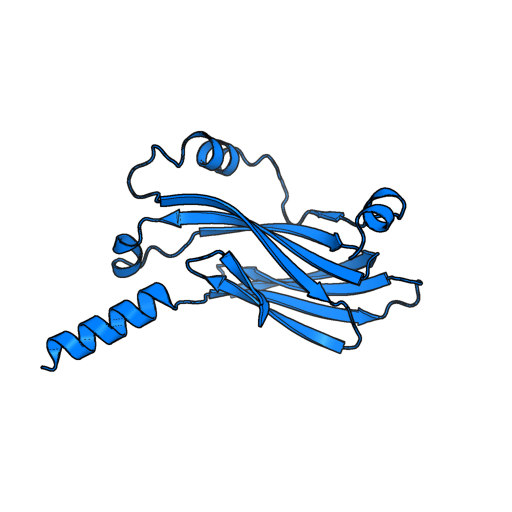29 ? 5.738 -6.511 -20.038 1.00 89.19 129 VAL A N 1
ATOM 1087 C CA . VAL A 1 129 ? 4.772 -6.267 -18.957 1.00 89.19 129 VAL A CA 1
ATOM 1088 C C . VAL A 1 129 ? 3.835 -7.461 -18.811 1.00 89.19 129 VAL A C 1
ATOM 1090 O O . VAL A 1 129 ? 3.035 -7.746 -19.697 1.00 89.19 129 VAL A O 1
ATOM 1093 N N . SER A 1 130 ? 3.876 -8.107 -17.646 1.00 89.62 130 SER A N 1
ATOM 1094 C CA . SER A 1 130 ? 2.994 -9.229 -17.326 1.00 89.62 130 SER A CA 1
ATOM 1095 C C . SER A 1 130 ? 1.601 -8.752 -16.912 1.00 89.62 130 SER A C 1
ATOM 1097 O O . SER A 1 130 ? 0.600 -9.290 -17.380 1.00 89.62 130 SER A O 1
ATOM 1099 N N . THR A 1 131 ? 1.514 -7.756 -16.022 1.00 90.62 131 THR A N 1
ATOM 1100 C CA . THR A 1 131 ? 0.227 -7.208 -15.560 1.00 90.62 131 THR A CA 1
ATOM 1101 C C . THR A 1 131 ? 0.379 -5.848 -14.869 1.00 90.62 131 THR A C 1
ATOM 1103 O O . THR A 1 131 ? 1.444 -5.508 -14.349 1.00 90.62 131 THR A O 1
ATOM 1106 N N . VAL A 1 132 ? -0.710 -5.076 -14.852 1.00 92.69 132 VAL A N 1
ATOM 1107 C CA . VAL A 1 132 ? -0.861 -3.812 -14.118 1.00 92.69 132 VAL A CA 1
ATOM 1108 C C . VAL A 1 132 ? -2.155 -3.894 -13.318 1.00 92.69 132 VAL A C 1
ATOM 1110 O O . VAL A 1 132 ? -3.215 -4.129 -13.900 1.00 92.69 132 VAL A O 1
ATOM 1113 N N . TYR A 1 133 ? -2.077 -3.748 -11.998 1.00 92.88 133 TYR A N 1
ATOM 1114 C CA . TYR A 1 133 ? -3.216 -3.947 -11.100 1.00 92.88 133 TYR A CA 1
ATOM 1115 C C . TYR A 1 133 ? -3.079 -3.130 -9.813 1.00 92.88 133 TYR A C 1
ATOM 1117 O O . TYR A 1 133 ? -1.974 -2.807 -9.380 1.00 92.88 133 TYR A O 1
ATOM 1125 N N . GLY A 1 134 ? -4.219 -2.824 -9.194 1.00 93.31 134 GLY A N 1
ATOM 1126 C CA . GLY A 1 134 ? -4.270 -2.230 -7.863 1.00 93.31 134 GLY A CA 1
ATOM 1127 C C . GLY A 1 134 ? -4.154 -3.316 -6.801 1.00 93.31 134 GLY A C 1
ATOM 1128 O O . GLY A 1 134 ? -4.727 -4.399 -6.944 1.00 93.31 134 GLY A O 1
ATOM 1129 N N . ASN A 1 135 ? -3.420 -3.035 -5.732 1.00 95.12 135 ASN A N 1
ATOM 1130 C CA . ASN A 1 135 ? -3.266 -3.933 -4.599 1.00 95.12 135 ASN A CA 1
ATOM 1131 C C . ASN A 1 135 ? -3.413 -3.162 -3.284 1.00 95.12 135 ASN A C 1
ATOM 1133 O O . ASN A 1 135 ? -3.145 -1.963 -3.217 1.00 95.12 135 ASN A O 1
ATOM 1137 N N . ALA A 1 136 ? -3.854 -3.856 -2.239 1.00 94.81 136 ALA A N 1
ATOM 1138 C CA . AL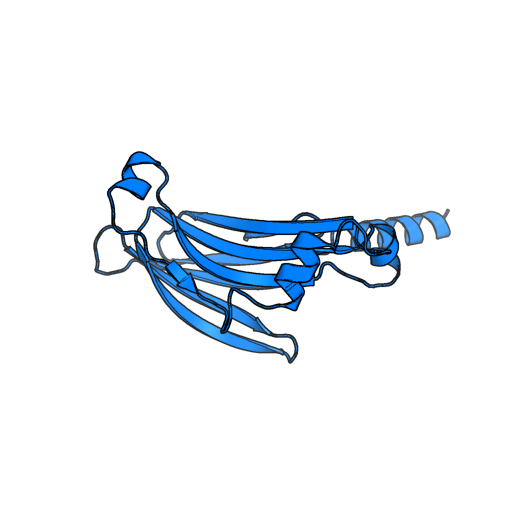A A 1 136 ? -4.063 -3.263 -0.934 1.00 94.81 136 ALA A CA 1
ATOM 1139 C C . ALA A 1 136 ? -3.682 -4.236 0.179 1.00 94.81 136 ALA A C 1
ATOM 1141 O O . ALA A 1 136 ? -4.051 -5.411 0.150 1.00 94.81 136 ALA A O 1
ATOM 1142 N N . ALA A 1 137 ? -2.989 -3.704 1.176 1.00 95.12 137 ALA A N 1
ATOM 1143 C CA . ALA A 1 137 ? -2.617 -4.374 2.406 1.00 95.12 137 ALA A CA 1
ATOM 1144 C C . ALA A 1 137 ? -3.440 -3.782 3.558 1.00 95.12 137 ALA A C 1
ATOM 1146 O O . ALA A 1 137 ? -3.513 -2.564 3.700 1.00 95.12 137 ALA A O 1
ATOM 1147 N N . TYR A 1 138 ? -4.062 -4.623 4.384 1.00 94.94 138 TYR A N 1
ATOM 1148 C CA . TYR A 1 138 ? -4.833 -4.177 5.546 1.00 94.94 138 TYR A CA 1
ATOM 1149 C C . TYR A 1 138 ? -4.552 -5.044 6.770 1.00 94.94 138 TYR A C 1
ATOM 1151 O O . TYR A 1 138 ? -4.254 -6.235 6.648 1.00 94.94 138 TYR A O 1
ATOM 1159 N N . GLN A 1 139 ? -4.673 -4.458 7.961 1.00 94.88 139 GLN A N 1
ATOM 1160 C CA . GLN A 1 139 ? -4.516 -5.181 9.221 1.00 94.88 139 GLN A CA 1
ATOM 1161 C C . GLN A 1 139 ? -5.287 -4.504 10.361 1.00 94.88 139 GLN A C 1
ATOM 1163 O O . GLN A 1 139 ? -5.617 -3.321 10.293 1.00 94.88 139 GLN A O 1
ATOM 1168 N N . PHE A 1 140 ? -5.583 -5.262 11.419 1.00 91.88 140 PHE A N 1
ATOM 1169 C CA . PHE A 1 140 ? -6.260 -4.750 12.610 1.00 91.88 140 PHE A CA 1
ATOM 1170 C C . PHE A 1 140 ? -5.456 -3.663 13.324 1.00 91.88 140 PHE A C 1
ATOM 1172 O O . PHE A 1 140 ? -4.392 -3.941 13.899 1.00 91.88 140 PHE A O 1
ATOM 1179 N N . SER A 1 141 ? -6.045 -2.468 13.376 1.00 83.88 141 SER A N 1
ATOM 1180 C CA . SER A 1 141 ? -5.642 -1.376 14.257 1.00 83.88 141 SER A CA 1
ATOM 1181 C C . SER A 1 141 ? -5.583 -1.867 15.710 1.00 83.88 141 SER A C 1
ATOM 1183 O O . SER A 1 141 ? -6.348 -2.741 16.123 1.00 83.88 141 SER A O 1
ATOM 1185 N N . GLY A 1 142 ? -4.637 -1.361 16.497 1.00 77.94 142 GLY A N 1
ATOM 1186 C CA . GLY A 1 142 ? -4.564 -1.670 17.925 1.00 77.94 142 GLY A CA 1
ATOM 1187 C C . GLY A 1 142 ? -3.320 -1.110 18.604 1.00 77.94 142 GLY A C 1
ATOM 1188 O O . GLY A 1 142 ? -2.360 -0.727 17.933 1.00 77.94 142 GLY A O 1
ATOM 1189 N N . LYS A 1 143 ? -3.334 -1.098 19.940 1.00 79.44 143 LYS A N 1
ATOM 1190 C CA . LYS A 1 143 ? -2.288 -0.478 20.764 1.00 79.44 143 LYS A CA 1
ATOM 1191 C C . LYS A 1 143 ? -0.876 -0.923 20.405 1.00 79.44 143 LYS A C 1
ATOM 1193 O O . LYS A 1 143 ? -0.529 -2.089 20.575 1.00 79.44 143 LYS A O 1
ATOM 1198 N N . GLY A 1 144 ? -0.057 0.048 20.005 1.00 79.56 144 GLY A N 1
ATOM 1199 C CA . GLY A 1 144 ? 1.398 -0.065 19.939 1.00 79.56 144 GLY A CA 1
ATOM 1200 C C . GLY A 1 144 ? 1.912 -1.118 18.963 1.00 79.56 144 GLY A C 1
ATOM 1201 O O . GLY A 1 144 ? 3.015 -1.621 19.162 1.00 79.56 144 GLY A O 1
ATOM 1202 N N . LYS A 1 145 ? 1.129 -1.490 17.944 1.00 90.44 145 LYS A N 1
ATOM 1203 C CA . LYS A 1 145 ? 1.590 -2.441 16.929 1.00 90.44 145 LYS A CA 1
ATOM 1204 C C . LYS A 1 145 ? 2.466 -1.729 15.906 1.00 90.44 145 LYS A C 1
ATOM 1206 O O . LYS A 1 145 ? 2.202 -0.591 15.517 1.00 90.44 145 LYS A O 1
ATOM 1211 N N . HIS A 1 146 ? 3.480 -2.444 15.449 1.00 94.56 146 HIS A N 1
ATOM 1212 C CA . HIS A 1 146 ? 4.384 -2.041 14.384 1.00 94.56 146 HIS A CA 1
ATOM 1213 C C . HIS A 1 146 ? 4.291 -3.102 13.296 1.00 94.56 146 HIS A C 1
ATOM 1215 O O . HIS A 1 146 ? 4.376 -4.291 13.595 1.00 94.56 146 HIS A O 1
ATOM 1221 N N . PHE A 1 147 ? 4.053 -2.667 12.066 1.00 94.50 147 PHE A N 1
ATOM 1222 C CA . PHE A 1 147 ? 3.910 -3.524 10.901 1.00 94.50 147 PHE A CA 1
ATOM 1223 C C . PHE A 1 147 ? 4.858 -3.054 9.809 1.00 94.50 147 PHE A C 1
ATOM 1225 O O . PHE A 1 147 ? 4.914 -1.858 9.504 1.00 94.50 147 PHE A O 1
ATOM 1232 N N . PHE A 1 148 ? 5.541 -3.998 9.175 1.00 94.62 148 PHE A N 1
ATOM 1233 C CA . PHE A 1 148 ? 6.375 -3.721 8.014 1.00 94.62 148 PHE A CA 1
ATOM 1234 C C . PHE A 1 148 ? 5.616 -4.101 6.748 1.00 94.62 148 PHE A C 1
ATOM 1236 O O . PHE A 1 148 ? 5.041 -5.186 6.647 1.00 94.62 148 PHE A O 1
ATOM 1243 N N . ILE A 1 149 ? 5.598 -3.197 5.774 1.00 94.81 149 ILE A N 1
ATOM 1244 C CA . ILE A 1 149 ? 4.965 -3.421 4.480 1.00 94.81 149 ILE A CA 1
ATOM 1245 C C . ILE A 1 149 ? 6.064 -3.614 3.449 1.00 94.81 149 ILE A C 1
ATOM 1247 O O . ILE A 1 149 ? 6.933 -2.758 3.266 1.00 94.81 149 ILE A O 1
ATOM 1251 N N . TYR A 1 150 ? 5.973 -4.727 2.739 1.00 93.25 150 TYR A N 1
ATOM 1252 C CA . TYR A 1 150 ? 6.866 -5.088 1.651 1.00 93.25 150 TYR A CA 1
ATOM 1253 C C . TYR A 1 150 ? 6.095 -5.130 0.339 1.00 93.25 150 TYR A C 1
ATOM 1255 O O . TYR A 1 150 ? 4.906 -5.447 0.331 1.00 93.25 150 TYR A O 1
ATOM 1263 N N . VAL A 1 151 ? 6.766 -4.875 -0.781 1.00 91.88 151 VAL A N 1
ATOM 1264 C CA . VAL A 1 151 ? 6.283 -5.268 -2.107 1.00 91.88 151 VAL A CA 1
ATOM 1265 C C . VAL A 1 151 ? 6.990 -6.548 -2.538 1.00 91.88 151 VAL A C 1
ATOM 1267 O O . VAL A 1 151 ? 8.205 -6.691 -2.426 1.00 91.88 151 VAL A O 1
ATOM 1270 N N . SER A 1 152 ? 6.202 -7.493 -3.032 1.00 88.06 152 SER A N 1
ATOM 1271 C CA . SER A 1 152 ? 6.649 -8.796 -3.519 1.00 88.06 152 SER A CA 1
ATOM 1272 C C . SER A 1 152 ? 6.362 -8.949 -5.017 1.00 88.06 152 SER A C 1
ATOM 1274 O O . SER A 1 152 ? 5.825 -8.059 -5.685 1.00 88.06 152 SER A O 1
ATOM 1276 N N . THR A 1 153 ? 6.649 -10.128 -5.569 1.00 80.44 153 THR A N 1
ATOM 1277 C CA . THR A 1 153 ? 6.240 -10.488 -6.936 1.00 80.44 153 THR A CA 1
ATOM 1278 C C . THR A 1 153 ? 4.722 -10.704 -7.097 1.00 80.44 153 THR A C 1
ATOM 1280 O O . THR A 1 153 ? 4.261 -10.899 -8.228 1.00 80.44 153 THR A O 1
ATOM 1283 N N . SER A 1 154 ? 3.933 -10.668 -6.013 1.00 80.88 154 SER A N 1
ATOM 1284 C CA . SER A 1 154 ? 2.479 -10.919 -5.999 1.00 80.88 154 SER A CA 1
ATOM 1285 C C . SER A 1 154 ? 1.619 -9.792 -5.406 1.00 80.88 154 SER A C 1
ATOM 1287 O O . SER A 1 154 ? 0.400 -9.841 -5.562 1.00 80.88 154 SER A O 1
ATOM 1289 N N . GLY A 1 155 ? 2.212 -8.791 -4.752 1.00 89.62 155 GLY A N 1
ATOM 1290 C CA . GLY A 1 155 ? 1.472 -7.693 -4.124 1.00 89.62 155 GLY A CA 1
ATOM 1291 C C . GLY A 1 155 ? 2.211 -7.046 -2.955 1.00 89.62 155 GLY A C 1
ATOM 1292 O O . GLY A 1 155 ? 3.354 -7.406 -2.660 1.00 89.62 155 GLY A O 1
ATOM 1293 N N . PHE A 1 156 ? 1.540 -6.122 -2.269 1.00 93.44 156 PHE A N 1
ATOM 1294 C CA . PHE A 1 156 ? 1.946 -5.674 -0.942 1.00 93.44 156 PHE A CA 1
ATOM 1295 C C . PHE A 1 156 ? 1.677 -6.773 0.092 1.00 93.44 156 PHE A C 1
ATOM 1297 O O . PHE A 1 156 ? 0.649 -7.451 0.050 1.00 93.44 156 PHE A O 1
ATOM 1304 N N . VAL A 1 157 ? 2.606 -6.946 1.027 1.00 93.12 157 VAL A N 1
ATOM 1305 C CA . VAL A 1 157 ? 2.562 -7.953 2.091 1.00 93.12 157 VAL A CA 1
ATOM 1306 C C . VAL A 1 157 ? 2.840 -7.258 3.417 1.00 93.12 157 VAL A C 1
ATOM 1308 O O . VAL A 1 157 ? 3.765 -6.455 3.506 1.00 93.12 157 VAL A O 1
ATOM 1311 N N . VAL A 1 158 ? 2.044 -7.570 4.440 1.00 93.31 158 VAL A N 1
ATOM 1312 C CA . VAL A 1 158 ? 2.266 -7.108 5.818 1.00 93.31 158 VAL A CA 1
ATOM 1313 C C . VAL A 1 158 ? 3.028 -8.185 6.585 1.00 93.31 158 VAL A C 1
ATOM 1315 O O . VAL A 1 158 ? 2.668 -9.364 6.502 1.00 93.31 158 VAL A O 1
ATOM 1318 N N . ARG A 1 159 ? 4.055 -7.779 7.329 1.00 88.69 159 ARG A N 1
ATOM 1319 C CA . ARG A 1 159 ? 4.823 -8.599 8.271 1.00 88.69 159 ARG A CA 1
ATOM 1320 C C . ARG A 1 159 ? 4.732 -8.000 9.674 1.00 88.69 159 ARG A C 1
ATOM 1322 O O . ARG A 1 159 ? 4.747 -6.749 9.773 1.00 88.69 159 ARG A O 1
#

Secondary structure (DSSP, 8-state):
-HHHHHHHHHHHHHHH--EEEEEEEEEE-SSTTEEEEEEEEE-TTS-EEEEEEEEESSEEEEEEEEEEEPTTGGGGT-PPEEEEEEEEEE-SSHHHHHHSPPPEEE-SS-TT-HHHHHHHHHGGGSTTEEEEEEEEEEEE--TTEEEEEEE-SSSEEE-

pLDDT: mean 87.35, std 8.8, range [57.34, 96.25]

Sequence (159 aa):
MALFMGFFFRAYQAFTYEEPVAEIITQDSEEPNTCLVTLVQYLPDAAQSSNQFLIKGDQWMLEGDILKWDNWLNFLGLHTRYRLTRLRGRYIQAEEEKNKETTIYSLVKDENHPLWRYLYKHGHRLPLVSTVYGNAAYQFSGKGKHFFIYVSTSGFVVR